Protein AF-A0A6I2RB61-F1 (afdb_monomer_lite)

Foldseek 3Di:
DVPVVVVVVVVVVVVVVVVVVVVVVVVVVVVVVVVVVVVVVVVVVVVVVVVVVVVVVVVVVVVVVVVVVVVVVVVVVVVVVVVVVVVVVVVVCLVPDDPVVVVVVVVVVVCVPDPPNPDDDD

InterPro domains:
  IPR002842 V-type ATPase subunit E [PF01991] (11-113)

Structure (mmCIF, N/CA/C/O backbone):
data_AF-A0A6I2RB61-F1
#
_entry.id   AF-A0A6I2RB61-F1
#
loop_
_atom_site.group_PDB
_atom_site.id
_atom_site.type_symbol
_atom_site.label_atom_id
_atom_site.label_alt_id
_atom_site.label_comp_id
_atom_site.label_asym_id
_atom_site.label_entity_id
_atom_site.label_seq_id
_atom_site.pdbx_PDB_ins_code
_atom_site.Cartn_x
_atom_site.Cartn_y
_atom_site.Cartn_z
_atom_site.occupancy
_atom_site.B_iso_or_equiv
_atom_site.auth_seq_id
_atom_site.auth_comp_id
_atom_site.auth_asym_id
_atom_site.auth_atom_id
_atom_site.pdbx_PDB_model_num
ATOM 1 N N . MET A 1 1 ? -51.186 -6.402 72.712 1.00 57.53 1 MET A N 1
ATOM 2 C CA . MET A 1 1 ? -50.990 -6.886 71.328 1.00 57.53 1 MET A CA 1
ATOM 3 C C . MET A 1 1 ? -50.552 -5.758 70.399 1.00 57.53 1 MET A C 1
ATOM 5 O O . MET A 1 1 ? -49.531 -5.913 69.753 1.00 57.53 1 MET A O 1
ATOM 9 N N . ASP A 1 2 ? -51.186 -4.587 70.465 1.00 72.75 2 ASP A N 1
ATOM 10 C CA . ASP A 1 2 ? -50.984 -3.455 69.535 1.00 72.75 2 ASP A CA 1
ATOM 11 C C . ASP A 1 2 ? -49.549 -2.863 69.420 1.00 72.75 2 ASP A C 1
ATOM 13 O O . ASP A 1 2 ? -49.179 -2.273 68.409 1.00 72.75 2 ASP A O 1
ATOM 17 N N . GLY A 1 3 ? -48.699 -3.013 70.444 1.00 79.12 3 GLY A N 1
ATOM 18 C CA . GLY A 1 3 ? -47.338 -2.449 70.438 1.00 79.12 3 GLY A CA 1
ATOM 19 C C . GLY A 1 3 ? -46.313 -3.251 69.625 1.00 79.12 3 GLY A C 1
ATOM 20 O O . GLY A 1 3 ? -45.478 -2.667 68.938 1.00 79.12 3 GLY A O 1
ATOM 21 N N . ILE A 1 4 ? -46.381 -4.585 69.681 1.00 83.12 4 ILE A N 1
ATOM 22 C CA . ILE A 1 4 ? -45.443 -5.465 68.961 1.00 83.12 4 ILE A CA 1
ATOM 23 C C . ILE A 1 4 ? -45.734 -5.414 67.461 1.00 83.12 4 ILE A C 1
ATOM 25 O O . ILE A 1 4 ? -44.811 -5.267 66.666 1.00 83.12 4 ILE A O 1
ATOM 29 N N . GLU A 1 5 ? -47.006 -5.441 67.066 1.00 86.06 5 GLU A N 1
ATOM 30 C CA . GLU A 1 5 ? -47.422 -5.362 65.659 1.00 86.06 5 GLU A CA 1
ATOM 31 C C . GLU A 1 5 ? -46.936 -4.063 64.992 1.00 86.06 5 GLU A C 1
ATOM 33 O O . GLU A 1 5 ? -46.381 -4.109 63.895 1.00 86.06 5 GLU A O 1
ATOM 38 N N . LYS A 1 6 ? -47.016 -2.919 65.688 1.00 87.25 6 LYS A N 1
ATOM 39 C CA . LYS A 1 6 ? -46.488 -1.631 65.197 1.00 87.25 6 LYS A CA 1
ATOM 40 C C . LYS A 1 6 ? -44.969 -1.616 65.039 1.00 87.25 6 LYS A C 1
ATOM 42 O O . LYS A 1 6 ? -44.467 -1.089 64.048 1.00 87.25 6 LYS A O 1
ATOM 47 N N . ILE A 1 7 ? -44.231 -2.185 65.994 1.00 89.81 7 ILE A N 1
ATOM 48 C CA . ILE A 1 7 ? -42.765 -2.272 65.910 1.00 89.81 7 ILE A CA 1
ATOM 49 C C . ILE A 1 7 ? -42.363 -3.160 64.730 1.00 89.81 7 ILE A C 1
ATOM 51 O O . ILE A 1 7 ? -41.523 -2.762 63.928 1.00 89.81 7 ILE A O 1
ATOM 55 N N . THR A 1 8 ? -43.001 -4.322 64.591 1.00 89.94 8 THR A N 1
ATOM 56 C CA . THR A 1 8 ? -42.714 -5.267 63.504 1.00 89.94 8 THR A CA 1
ATOM 57 C C . THR A 1 8 ? -43.057 -4.677 62.134 1.00 89.94 8 THR A C 1
ATOM 59 O O . THR A 1 8 ? -42.264 -4.798 61.206 1.00 89.94 8 THR A O 1
ATOM 62 N N . GLY A 1 9 ? -44.187 -3.970 62.014 1.00 92.50 9 GLY A N 1
ATOM 63 C CA . GLY A 1 9 ? -44.574 -3.288 60.776 1.00 92.50 9 GLY A CA 1
ATOM 64 C C . GLY A 1 9 ? -43.608 -2.170 60.381 1.00 92.50 9 GLY A C 1
ATOM 65 O O . GLY A 1 9 ? -43.264 -2.045 59.209 1.00 92.50 9 GLY A O 1
ATOM 66 N N . ARG A 1 10 ? -43.105 -1.397 61.354 1.00 93.31 10 ARG A N 1
ATOM 67 C CA . ARG A 1 10 ? -42.089 -0.369 61.088 1.00 93.31 10 ARG A CA 1
ATOM 68 C C . ARG A 1 10 ? -40.762 -0.982 60.638 1.00 93.31 10 ARG A C 1
ATOM 70 O O . ARG A 1 10 ? -40.197 -0.516 59.663 1.00 93.31 10 ARG A O 1
ATOM 77 N N . ILE A 1 11 ? -40.309 -2.056 61.291 1.00 94.38 11 ILE A N 1
ATOM 78 C CA . ILE A 1 11 ? -39.089 -2.775 60.884 1.00 94.38 11 ILE A CA 1
ATOM 79 C C . ILE A 1 11 ? -39.222 -3.305 59.452 1.00 94.38 11 ILE A C 1
ATOM 81 O O . ILE A 1 11 ? -38.282 -3.175 58.673 1.00 94.38 11 ILE A O 1
ATOM 85 N N . ALA A 1 12 ? -40.375 -3.874 59.092 1.00 94.50 12 ALA A N 1
ATOM 86 C CA . ALA A 1 12 ? -40.620 -4.354 57.734 1.00 94.50 12 ALA A CA 1
ATOM 87 C C . ALA A 1 12 ? -40.554 -3.212 56.707 1.00 94.50 12 ALA A C 1
ATOM 89 O O . ALA A 1 12 ? -39.841 -3.335 55.716 1.00 94.50 12 ALA A O 1
ATOM 90 N N . ALA A 1 13 ? -41.215 -2.084 56.981 1.00 95.00 13 ALA A N 1
ATOM 91 C CA . ALA A 1 13 ? -41.196 -0.918 56.099 1.00 95.00 13 ALA A CA 1
ATOM 92 C C . ALA A 1 13 ? -39.787 -0.318 55.938 1.00 95.00 13 ALA A C 1
ATOM 94 O O . ALA A 1 13 ? -39.373 -0.015 54.819 1.00 95.00 13 ALA A O 1
ATOM 95 N N . ASP A 1 14 ? -39.035 -0.192 57.035 1.00 96.38 14 ASP A N 1
ATOM 96 C CA . ASP A 1 14 ? -37.657 0.310 57.008 1.00 96.38 14 ASP A CA 1
ATOM 97 C C . ASP A 1 14 ? -36.751 -0.640 56.202 1.00 96.38 14 ASP A C 1
ATOM 99 O O . ASP A 1 14 ? -35.961 -0.197 55.367 1.00 96.38 14 ASP A O 1
ATOM 103 N N . THR A 1 15 ? -36.928 -1.955 56.377 1.00 96.31 15 THR A N 1
ATOM 104 C CA . THR A 1 15 ? -36.182 -2.984 55.635 1.00 96.31 15 THR A CA 1
ATOM 105 C C . THR A 1 15 ? -36.500 -2.940 54.138 1.00 96.31 15 THR A C 1
ATOM 107 O O . THR A 1 15 ? -35.594 -3.010 53.309 1.00 96.31 15 THR A O 1
ATOM 110 N N . GLU A 1 16 ? -37.773 -2.804 53.762 1.00 97.00 16 GLU A N 1
ATOM 111 C CA . GLU A 1 16 ? -38.186 -2.686 52.358 1.00 97.00 16 GLU A CA 1
ATOM 112 C C . GLU A 1 16 ? -37.621 -1.422 51.700 1.00 97.00 16 GLU A C 1
ATOM 114 O O . GLU A 1 16 ? -37.142 -1.481 50.564 1.00 97.00 16 GLU A O 1
ATOM 119 N N . ALA A 1 17 ? -37.619 -0.294 52.417 1.00 97.12 17 ALA A N 1
ATOM 120 C CA . ALA A 1 17 ? -37.035 0.952 51.935 1.00 97.12 17 ALA A CA 1
ATOM 121 C C . ALA A 1 17 ? -35.517 0.826 51.718 1.00 97.12 17 ALA A C 1
ATOM 123 O O . ALA A 1 17 ? -34.996 1.286 50.698 1.00 97.12 17 ALA A O 1
ATOM 124 N N . GLU A 1 18 ? -34.809 0.163 52.634 1.00 97.62 18 GLU A N 1
ATOM 125 C CA . GLU A 1 18 ? -33.368 -0.066 52.517 1.00 97.62 18 GLU A CA 1
ATOM 126 C C . GLU A 1 18 ? -33.033 -1.013 51.354 1.00 97.62 18 GLU A C 1
ATOM 128 O O . GLU A 1 18 ? -32.155 -0.706 50.544 1.00 97.62 18 GLU A O 1
ATOM 133 N N . ILE A 1 19 ? -33.797 -2.098 51.176 1.00 97.50 19 ILE A N 1
ATOM 134 C CA . ILE A 1 19 ? -33.672 -2.995 50.014 1.00 97.50 19 ILE A CA 1
ATOM 135 C C . ILE A 1 19 ? -33.896 -2.227 48.709 1.00 97.50 19 ILE A C 1
ATOM 137 O O . ILE A 1 19 ? -33.111 -2.373 47.768 1.00 97.50 19 ILE A O 1
ATOM 141 N N . ALA A 1 20 ? -34.947 -1.408 48.635 1.00 97.62 20 ALA A N 1
ATOM 142 C CA . ALA A 1 20 ? -35.252 -0.624 47.443 1.00 97.62 20 ALA A CA 1
ATOM 143 C C . ALA A 1 20 ? -34.126 0.370 47.117 1.00 97.62 20 ALA A C 1
ATOM 145 O O . ALA A 1 20 ? -33.739 0.495 45.953 1.00 97.62 20 ALA A O 1
ATOM 146 N N . SER A 1 21 ? -33.561 1.023 48.137 1.00 98.00 21 SER A N 1
ATOM 147 C CA . SER A 1 21 ? -32.421 1.934 47.989 1.00 98.00 21 SER A CA 1
ATOM 148 C C . SER A 1 21 ? -31.186 1.212 47.440 1.00 98.00 21 SER A C 1
ATOM 150 O O . SER A 1 21 ? -30.625 1.630 46.425 1.00 98.00 21 SER A O 1
ATOM 152 N N . ILE A 1 22 ? -30.818 0.070 48.033 1.00 98.12 22 ILE A N 1
ATOM 153 C CA . ILE A 1 22 ? -29.674 -0.742 47.590 1.00 98.12 22 ILE A CA 1
ATOM 154 C C . ILE A 1 22 ? -29.871 -1.220 46.146 1.00 98.12 22 ILE A C 1
ATOM 156 O O . ILE A 1 22 ? -28.947 -1.155 45.336 1.00 98.12 22 ILE A O 1
ATOM 160 N N . GLN A 1 23 ? -31.075 -1.673 45.787 1.00 98.25 23 GLN A N 1
ATOM 161 C CA . GLN A 1 23 ? -31.371 -2.101 44.418 1.00 98.25 23 GLN A CA 1
ATOM 162 C C . GLN A 1 23 ? -31.296 -0.947 43.415 1.00 98.25 23 GLN A C 1
ATOM 164 O O . GLN A 1 23 ? -30.794 -1.140 42.305 1.00 98.25 23 GLN A O 1
ATOM 169 N N . ALA A 1 24 ? -31.785 0.241 43.778 1.00 98.00 24 ALA A N 1
ATOM 170 C CA . ALA A 1 24 ? -31.706 1.421 42.926 1.00 98.00 24 ALA A CA 1
ATOM 171 C C . ALA A 1 24 ? -30.249 1.852 42.704 1.00 98.00 24 ALA A C 1
ATOM 173 O O . ALA A 1 24 ? -29.854 2.128 41.570 1.00 98.00 24 ALA A O 1
ATOM 174 N N . GLU A 1 25 ? -29.434 1.847 43.760 1.00 98.12 25 GLU A N 1
ATOM 175 C CA . GLU A 1 25 ? -28.013 2.162 43.654 1.00 98.12 25 GLU A CA 1
ATOM 176 C C . GLU A 1 25 ? -27.261 1.129 42.807 1.00 98.12 25 GLU A C 1
ATOM 178 O O . GLU A 1 25 ? -26.514 1.511 41.907 1.00 98.12 25 GLU A O 1
ATOM 183 N N . ALA A 1 26 ? -27.507 -0.166 43.024 1.00 98.12 26 ALA A N 1
ATOM 184 C CA . ALA A 1 26 ? -26.888 -1.233 42.243 1.00 98.12 26 ALA A CA 1
ATOM 185 C C . ALA A 1 26 ? -27.232 -1.131 40.748 1.00 98.12 26 ALA A C 1
ATOM 187 O O . ALA A 1 26 ? -26.354 -1.304 39.902 1.00 98.12 26 ALA A O 1
ATOM 188 N N . ARG A 1 27 ? -28.487 -0.800 40.408 1.00 98.44 27 ARG A N 1
ATOM 189 C CA . ARG A 1 27 ? -28.901 -0.562 39.014 1.00 98.44 27 ARG A CA 1
ATOM 190 C C . ARG A 1 27 ? -28.183 0.638 38.414 1.00 98.44 27 ARG A C 1
ATOM 192 O O . ARG A 1 27 ? -27.610 0.512 37.341 1.00 98.44 27 ARG A O 1
ATOM 199 N N . ARG A 1 28 ? -28.128 1.762 39.135 1.00 98.44 28 ARG A N 1
ATOM 200 C CA . ARG A 1 28 ? -27.405 2.956 38.677 1.00 98.44 28 ARG A CA 1
ATOM 201 C C . ARG A 1 28 ? -25.930 2.652 38.412 1.00 98.44 28 ARG A C 1
ATOM 203 O O . ARG A 1 28 ? -25.406 3.041 37.376 1.00 98.44 28 ARG A O 1
ATOM 210 N N . GLN A 1 29 ? -25.270 1.934 39.321 1.00 98.44 29 GLN A N 1
ATOM 211 C CA . GLN A 1 29 ? -23.872 1.540 39.145 1.00 98.44 29 GLN A CA 1
ATOM 212 C C . GLN A 1 29 ? -23.694 0.602 37.941 1.00 98.44 29 GLN A C 1
ATOM 214 O O . GLN A 1 29 ? -22.747 0.769 37.175 1.00 98.44 29 GLN A O 1
ATOM 219 N N . ALA A 1 30 ? -24.604 -0.355 37.738 1.00 98.38 30 ALA A N 1
ATOM 220 C CA . ALA A 1 30 ? -24.570 -1.245 36.579 1.00 98.38 30 ALA A CA 1
ATOM 221 C C . ALA A 1 30 ? -24.734 -0.478 35.255 1.00 98.38 30 ALA A C 1
ATOM 223 O O . ALA A 1 30 ? -23.983 -0.728 34.307 1.00 98.38 30 ALA A O 1
ATOM 224 N N . ASP A 1 31 ? -25.654 0.486 35.205 1.00 98.38 31 ASP A N 1
ATOM 225 C CA . ASP A 1 31 ? -25.880 1.335 34.033 1.00 98.38 31 ASP A CA 1
ATOM 226 C C . ASP A 1 31 ? -24.659 2.227 33.747 1.00 98.38 31 ASP A C 1
ATOM 228 O O . ASP A 1 31 ? -24.204 2.313 32.606 1.00 98.38 31 ASP A O 1
ATOM 232 N N . GLU A 1 32 ? -24.063 2.833 34.781 1.00 98.56 32 GLU A N 1
ATOM 233 C CA . GLU A 1 32 ? -22.839 3.640 34.661 1.00 98.56 32 GLU A CA 1
ATOM 234 C C . GLU A 1 32 ? -21.649 2.813 34.147 1.00 98.56 32 GLU A C 1
ATOM 236 O O . GLU A 1 32 ? -20.912 3.257 33.261 1.00 98.56 32 GLU A O 1
ATOM 241 N N . ILE A 1 33 ? -21.465 1.597 34.672 1.00 98.50 33 ILE A N 1
ATOM 242 C CA . ILE A 1 33 ? -20.417 0.671 34.221 1.00 98.50 33 ILE A CA 1
ATOM 243 C C . ILE A 1 33 ? -20.642 0.300 32.754 1.00 98.50 33 ILE A C 1
ATOM 245 O O . ILE A 1 33 ? -19.706 0.374 31.956 1.00 98.50 33 ILE A O 1
ATOM 249 N N . THR A 1 34 ? -21.875 -0.055 32.393 1.00 98.44 34 THR A N 1
ATOM 250 C CA . THR A 1 34 ? -22.232 -0.447 31.025 1.00 98.44 34 THR A CA 1
ATOM 251 C C . THR A 1 34 ? -21.959 0.692 30.050 1.00 98.44 34 THR A C 1
ATOM 253 O O . THR A 1 34 ? -21.181 0.518 29.112 1.00 98.44 34 THR A O 1
ATOM 256 N N . ALA A 1 35 ? -22.479 1.890 30.327 1.00 98.44 35 ALA A N 1
ATOM 257 C CA 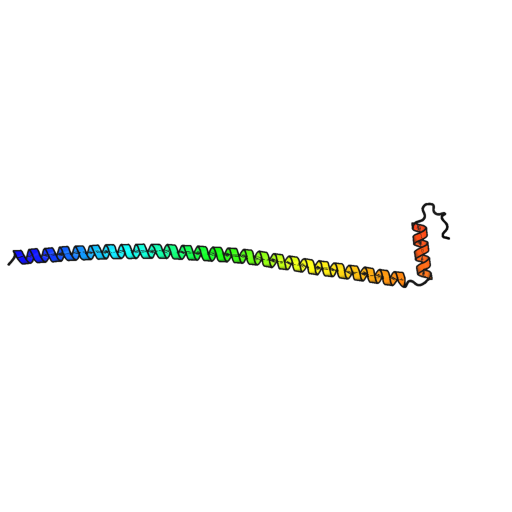. ALA A 1 35 ? -22.284 3.060 29.476 1.00 98.44 35 ALA A CA 1
ATOM 258 C C . ALA A 1 35 ? -20.797 3.418 29.306 1.00 98.44 35 ALA A C 1
ATOM 260 O O . ALA A 1 35 ? -20.349 3.762 28.208 1.00 98.44 35 ALA A O 1
ATOM 261 N N . ARG A 1 36 ? -19.998 3.300 30.377 1.00 98.56 36 ARG A N 1
ATOM 262 C CA . ARG A 1 36 ? -18.552 3.548 30.319 1.00 98.56 36 ARG A CA 1
ATOM 263 C C . 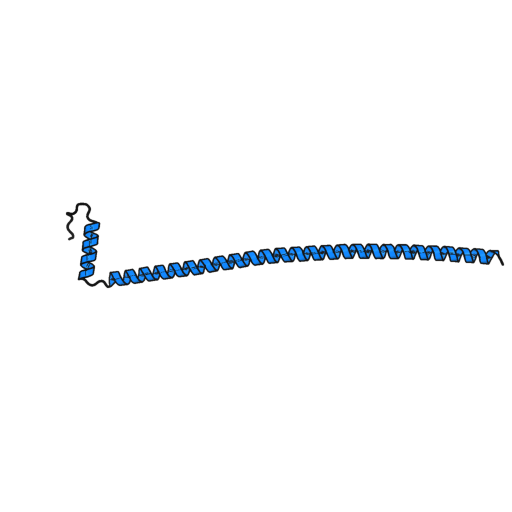ARG A 1 36 ? -17.844 2.570 29.384 1.00 98.56 36 ARG A C 1
ATOM 265 O O . ARG A 1 36 ? -17.029 3.003 28.567 1.00 98.56 36 ARG A O 1
ATOM 272 N N . TYR A 1 37 ? -18.123 1.275 29.508 1.00 98.50 37 TYR A N 1
ATOM 273 C CA . TYR A 1 37 ? -17.472 0.262 28.677 1.00 98.50 37 TYR A CA 1
ATOM 274 C C . TYR A 1 37 ? -17.960 0.290 27.228 1.00 98.50 37 TYR A C 1
ATOM 276 O O . TYR A 1 37 ? -17.148 0.096 26.327 1.00 98.50 37 TYR A O 1
ATOM 284 N N . GLU A 1 38 ? -19.228 0.615 26.974 1.00 98.56 38 GLU A N 1
ATOM 285 C CA . GLU A 1 38 ? -19.733 0.841 25.614 1.00 98.56 38 GLU A CA 1
ATOM 286 C C . GLU A 1 38 ? -19.022 2.017 24.934 1.00 98.5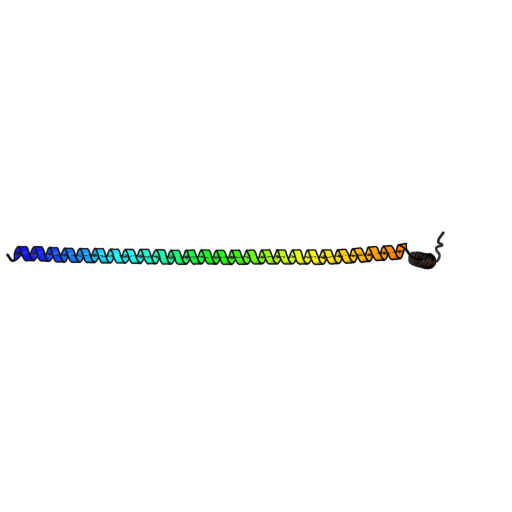6 38 GLU A C 1
ATOM 288 O O . GLU A 1 38 ? -18.560 1.898 23.795 1.00 98.56 38 GLU A O 1
ATOM 293 N N . ALA A 1 39 ? -18.868 3.141 25.641 1.00 98.38 39 ALA A N 1
ATOM 294 C CA . ALA A 1 39 ? -18.146 4.299 25.126 1.00 98.38 39 ALA A CA 1
ATOM 295 C C . ALA A 1 39 ? -16.667 3.976 24.853 1.00 98.38 39 ALA A C 1
ATOM 297 O O . ALA A 1 39 ? -16.126 4.367 23.815 1.00 98.38 39 ALA A O 1
ATOM 298 N N . GLN A 1 40 ? -16.021 3.233 25.758 1.00 98.50 40 GLN A N 1
ATOM 299 C CA . GLN A 1 40 ? -14.639 2.792 25.581 1.00 98.50 40 GLN A CA 1
ATOM 300 C C . GLN A 1 40 ? -14.498 1.858 24.372 1.00 98.50 40 GLN A C 1
ATOM 302 O O . GLN A 1 40 ? -13.656 2.109 23.511 1.00 98.50 40 GLN A O 1
ATOM 307 N N . ALA A 1 41 ? -15.348 0.836 24.260 1.00 98.50 41 ALA A N 1
ATOM 308 C CA . ALA A 1 41 ? -15.318 -0.117 23.154 1.00 98.50 41 ALA A CA 1
ATOM 309 C C . ALA A 1 41 ? -15.532 0.575 21.802 1.00 98.50 41 ALA A C 1
ATOM 311 O O . ALA A 1 41 ? -14.815 0.298 20.838 1.00 98.50 41 ALA A O 1
ATOM 312 N N . LYS A 1 42 ? -16.474 1.525 21.732 1.00 98.56 42 LYS A N 1
ATOM 313 C CA . LYS A 1 42 ? -16.710 2.317 20.522 1.00 98.56 42 LYS A CA 1
ATOM 314 C C . LYS A 1 42 ? -15.475 3.126 20.131 1.00 98.56 42 LYS A C 1
ATOM 316 O O . LYS A 1 42 ? -15.063 3.091 18.973 1.00 98.56 42 LYS A O 1
ATOM 321 N N . ARG A 1 43 ? -14.859 3.815 21.095 1.00 98.56 43 ARG A N 1
ATOM 322 C CA . ARG A 1 43 ? -13.646 4.601 20.852 1.00 98.56 43 ARG A CA 1
ATOM 323 C C . ARG A 1 43 ? -12.492 3.722 20.362 1.00 98.56 43 ARG A C 1
ATOM 325 O O . ARG A 1 43 ? -11.838 4.068 19.382 1.00 98.56 43 ARG A O 1
ATOM 332 N N . GLU A 1 44 ? -12.253 2.586 21.008 1.00 98.56 44 GLU A N 1
ATOM 333 C CA . GLU A 1 44 ? -11.195 1.651 20.608 1.00 98.56 44 GLU A CA 1
ATOM 334 C C . GLU A 1 44 ? -11.438 1.091 19.199 1.00 98.56 44 GLU A C 1
ATOM 336 O O . GLU A 1 44 ? -10.517 1.051 18.380 1.00 98.56 44 GLU A O 1
ATOM 341 N N . ALA A 1 45 ? -12.684 0.736 18.872 1.00 98.50 45 ALA A N 1
ATOM 342 C CA . ALA A 1 45 ? -13.056 0.279 17.536 1.00 98.50 45 ALA A CA 1
ATOM 343 C C . ALA A 1 45 ? -12.806 1.357 16.467 1.00 98.50 45 ALA A C 1
ATOM 345 O O . ALA A 1 45 ? -12.250 1.065 15.404 1.00 98.50 45 ALA A O 1
ATOM 346 N N . GLU A 1 46 ? -13.165 2.612 16.748 1.00 98.50 46 GLU A N 1
ATOM 347 C CA . GLU A 1 46 ? -12.910 3.745 15.855 1.00 98.50 46 GLU A CA 1
ATOM 348 C C . GLU A 1 46 ? -11.408 4.000 15.660 1.00 98.50 46 GLU A C 1
ATOM 350 O O . GLU A 1 46 ? -10.962 4.204 14.526 1.00 98.50 46 GLU A O 1
ATOM 355 N N . GLU A 1 47 ? -10.609 3.927 16.728 1.00 98.56 47 GLU A N 1
ATOM 356 C CA . GLU A 1 47 ? -9.152 4.082 16.670 1.00 98.56 47 GLU A CA 1
ATOM 357 C C . GLU A 1 47 ? -8.488 2.963 15.848 1.00 98.56 47 GLU A C 1
ATOM 359 O O . GLU A 1 47 ? -7.626 3.244 15.003 1.00 98.56 47 GLU A O 1
ATOM 364 N N . ILE A 1 48 ? -8.911 1.707 16.037 1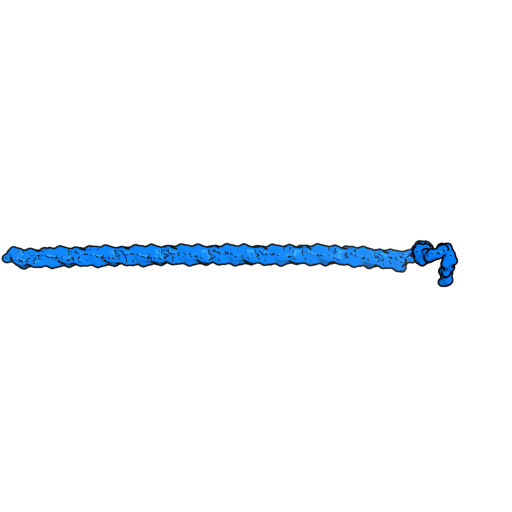.00 98.56 48 ILE A N 1
ATOM 365 C CA . ILE A 1 48 ? -8.443 0.555 15.251 1.00 98.56 48 ILE A CA 1
ATOM 366 C C . ILE A 1 48 ? -8.808 0.739 13.778 1.00 98.56 48 ILE A C 1
ATOM 368 O O . ILE A 1 48 ? -7.941 0.614 12.909 1.00 98.56 48 ILE A O 1
ATOM 372 N N . ALA A 1 49 ? -10.058 1.097 13.481 1.00 98.50 49 ALA A N 1
ATOM 373 C CA . ALA A 1 49 ? -10.516 1.302 12.112 1.00 98.50 49 ALA A CA 1
ATOM 374 C C . ALA A 1 49 ? -9.771 2.460 11.426 1.00 98.50 49 ALA A C 1
ATOM 376 O O . ALA A 1 49 ? -9.347 2.334 10.276 1.00 98.50 49 ALA A O 1
ATOM 377 N N . ALA A 1 50 ? -9.550 3.576 12.126 1.00 98.38 50 ALA A N 1
ATOM 378 C CA . ALA A 1 50 ? -8.800 4.716 11.604 1.00 98.38 50 ALA A CA 1
ATOM 379 C C . ALA A 1 50 ? -7.319 4.384 11.366 1.00 98.38 50 ALA A C 1
ATOM 381 O O . ALA A 1 50 ? -6.723 4.841 10.387 1.00 98.38 50 ALA A O 1
ATOM 382 N N . ARG A 1 51 ? -6.703 3.580 12.240 1.00 98.50 51 ARG A N 1
ATOM 383 C CA . ARG A 1 51 ? -5.338 3.075 12.037 1.00 98.50 51 ARG A CA 1
ATOM 384 C C . ARG A 1 51 ? -5.267 2.131 10.837 1.00 98.50 51 ARG A C 1
ATOM 386 O O . ARG A 1 51 ? -4.356 2.266 10.025 1.00 98.50 51 ARG A O 1
ATOM 393 N N . GLY A 1 52 ? -6.242 1.234 10.701 1.00 98.50 52 GLY A N 1
ATOM 394 C CA . GLY A 1 52 ? -6.353 0.314 9.571 1.00 98.50 52 GLY A CA 1
ATOM 395 C C . GLY A 1 52 ? -6.461 1.047 8.235 1.00 98.50 52 GLY A C 1
ATOM 396 O O . GLY A 1 52 ? -5.694 0.751 7.322 1.00 98.50 52 GLY A O 1
ATOM 397 N N . ARG A 1 53 ? -7.337 2.059 8.145 1.00 98.56 53 ARG A N 1
ATOM 398 C CA . ARG A 1 53 ? -7.486 2.894 6.938 1.00 98.56 53 ARG A CA 1
ATOM 399 C C . ARG A 1 53 ? -6.180 3.584 6.546 1.00 98.56 53 ARG A C 1
ATOM 401 O O . ARG A 1 53 ? -5.728 3.404 5.421 1.00 98.56 53 ARG A O 1
ATOM 408 N N . ARG A 1 54 ? -5.519 4.266 7.489 1.00 98.44 54 ARG A N 1
ATOM 409 C CA . ARG A 1 54 ? -4.223 4.924 7.229 1.00 98.44 54 ARG A CA 1
ATOM 410 C C . ARG A 1 54 ? -3.154 3.938 6.757 1.00 98.44 54 ARG A C 1
ATOM 412 O O . ARG A 1 54 ? -2.470 4.191 5.773 1.00 98.44 54 ARG A O 1
ATOM 419 N N . SER A 1 55 ? -3.041 2.783 7.414 1.00 98.31 55 SER A N 1
ATOM 420 C CA . SER A 1 55 ? -2.064 1.761 7.023 1.00 98.31 55 SER A CA 1
ATOM 421 C C . SER A 1 55 ? -2.329 1.208 5.616 1.00 98.31 55 SER A C 1
ATOM 423 O O . SER A 1 55 ? -1.387 0.995 4.849 1.00 98.31 55 SER A O 1
ATOM 425 N N . ALA A 1 56 ? -3.602 1.013 5.256 1.00 98.38 56 ALA A N 1
ATOM 426 C CA . ALA A 1 56 ? -4.002 0.575 3.923 1.00 98.38 56 ALA A CA 1
ATOM 427 C C . ALA A 1 56 ? -3.685 1.631 2.850 1.00 98.38 56 ALA A C 1
ATOM 429 O O . ALA A 1 56 ? -3.096 1.291 1.824 1.00 98.38 56 ALA A O 1
ATOM 430 N N . GLU A 1 57 ? -3.997 2.903 3.106 1.00 98.50 57 GLU A N 1
ATOM 431 C CA . GLU A 1 57 ? -3.684 4.024 2.209 1.00 98.50 57 GLU A CA 1
ATOM 432 C C . GLU A 1 57 ? -2.174 4.142 1.962 1.00 98.50 57 GLU A C 1
ATOM 434 O O . GLU A 1 57 ? -1.723 4.186 0.816 1.00 98.50 57 GLU A O 1
ATOM 439 N N . GLU A 1 58 ? -1.365 4.099 3.022 1.00 98.44 58 GLU A N 1
ATOM 440 C CA . GLU A 1 58 ? 0.092 4.126 2.903 1.00 98.44 58 GLU A CA 1
ATOM 441 C C . GLU A 1 58 ? 0.635 2.911 2.134 1.00 98.44 58 GLU A C 1
ATOM 443 O O . GLU A 1 58 ? 1.546 3.036 1.310 1.00 98.44 58 GLU A O 1
ATOM 448 N N . ARG A 1 59 ? 0.087 1.714 2.388 1.00 98.38 59 ARG A N 1
ATOM 449 C CA . ARG A 1 59 ? 0.457 0.487 1.666 1.00 98.38 59 ARG A CA 1
ATOM 450 C C . ARG A 1 59 ? 0.156 0.636 0.178 1.00 98.38 59 ARG A C 1
ATOM 452 O O . ARG A 1 59 ? 1.015 0.294 -0.635 1.00 98.38 59 ARG A O 1
ATOM 459 N N . GLN A 1 60 ? -1.025 1.143 -0.163 1.00 98.56 60 GLN A N 1
ATOM 460 C CA . GLN A 1 60 ? -1.449 1.368 -1.540 1.00 98.56 60 GLN A CA 1
ATOM 461 C C . GLN A 1 60 ? -0.541 2.383 -2.238 1.00 98.56 60 GLN A C 1
ATOM 463 O O . GLN A 1 60 ? -0.045 2.097 -3.327 1.00 98.56 60 GLN A O 1
ATOM 468 N N . ALA A 1 61 ? -0.252 3.520 -1.598 1.00 98.31 61 ALA A N 1
ATOM 469 C CA . ALA A 1 61 ? 0.642 4.537 -2.148 1.00 98.31 61 ALA A CA 1
ATOM 470 C C . ALA A 1 61 ? 2.050 3.979 -2.421 1.00 98.31 61 ALA A 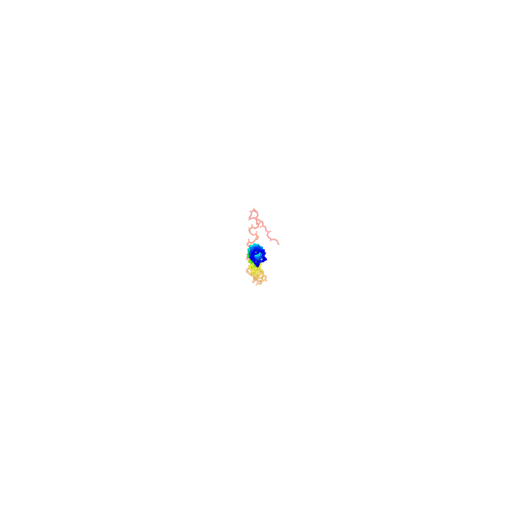C 1
ATOM 472 O O . ALA A 1 61 ? 2.618 4.209 -3.491 1.00 98.31 61 ALA A O 1
ATOM 473 N N . ARG A 1 62 ? 2.595 3.177 -1.493 1.00 98.50 62 ARG A N 1
ATOM 474 C CA . ARG A 1 62 ? 3.887 2.501 -1.695 1.00 98.50 62 ARG A CA 1
ATOM 475 C C . ARG A 1 62 ? 3.854 1.537 -2.879 1.00 98.50 62 ARG A C 1
ATOM 477 O O . ARG A 1 62 ? 4.766 1.567 -3.698 1.00 98.50 62 ARG A O 1
ATOM 484 N N . LEU A 1 63 ? 2.820 0.701 -2.983 1.00 98.56 63 LEU A N 1
ATOM 485 C CA . LEU A 1 63 ? 2.689 -0.257 -4.087 1.00 98.56 63 LEU A CA 1
ATOM 486 C C . LEU A 1 63 ? 2.562 0.446 -5.444 1.00 98.56 63 LEU A C 1
ATOM 488 O O . LEU A 1 63 ? 3.222 0.040 -6.396 1.00 98.56 63 LEU A O 1
ATOM 492 N N . ALA A 1 64 ? 1.778 1.523 -5.520 1.00 98.38 64 ALA A N 1
ATOM 493 C CA . ALA A 1 64 ? 1.633 2.314 -6.738 1.00 98.38 64 ALA A CA 1
ATOM 494 C C . ALA A 1 64 ? 2.964 2.952 -7.173 1.00 98.38 64 ALA A C 1
ATOM 496 O O . ALA A 1 64 ? 3.322 2.890 -8.348 1.00 98.38 64 ALA A O 1
ATOM 497 N N . SER A 1 65 ? 3.728 3.505 -6.225 1.00 98.31 65 SER A N 1
ATOM 498 C CA . SER A 1 65 ? 5.049 4.086 -6.499 1.00 98.31 65 SER A CA 1
ATOM 499 C C . SER A 1 65 ? 6.041 3.043 -7.028 1.00 98.31 65 SER A C 1
ATOM 501 O O . SER A 1 65 ? 6.715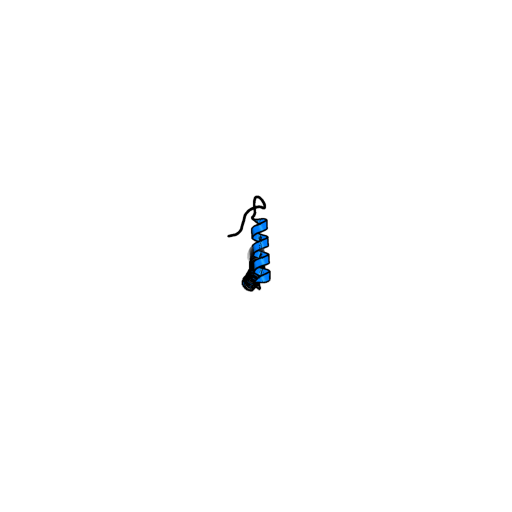 3.281 -8.031 1.00 98.31 65 SER A O 1
ATOM 503 N N . VAL A 1 66 ? 6.079 1.852 -6.417 1.00 98.50 66 VAL A N 1
ATOM 504 C CA . VAL A 1 66 ? 6.921 0.739 -6.889 1.00 98.50 66 VAL A CA 1
ATOM 505 C C . VAL A 1 66 ? 6.529 0.321 -8.306 1.00 98.50 66 VAL A C 1
ATOM 507 O O . VAL A 1 66 ? 7.390 0.271 -9.180 1.00 98.50 66 VAL A O 1
ATOM 510 N N . ALA A 1 67 ? 5.235 0.116 -8.566 1.00 98.44 67 ALA A N 1
ATOM 511 C CA . ALA A 1 67 ? 4.752 -0.256 -9.894 1.00 98.44 67 ALA A CA 1
ATOM 512 C C . ALA A 1 67 ? 5.117 0.793 -10.959 1.00 98.44 67 ALA A C 1
ATOM 514 O O . ALA A 1 67 ? 5.536 0.445 -12.062 1.00 98.44 67 ALA A O 1
ATOM 515 N N . GLN A 1 68 ? 5.014 2.083 -10.626 1.00 98.50 68 GLN A N 1
ATOM 516 C CA . GLN A 1 68 ? 5.397 3.161 -11.535 1.00 98.50 68 GLN A CA 1
ATOM 517 C C . GLN A 1 68 ? 6.907 3.182 -11.809 1.00 98.50 68 GLN A C 1
ATOM 519 O O . GLN A 1 68 ? 7.323 3.414 -12.946 1.00 98.50 68 GLN A O 1
ATOM 524 N N . LEU A 1 69 ? 7.735 2.951 -10.787 1.00 98.50 69 LEU A N 1
ATOM 525 C CA . LEU A 1 69 ? 9.184 2.861 -10.956 1.00 98.50 69 LEU A CA 1
ATOM 526 C C . LEU A 1 69 ? 9.574 1.678 -11.840 1.00 98.50 69 LEU A C 1
ATOM 528 O O . LEU A 1 69 ? 10.408 1.841 -12.729 1.00 98.50 69 LEU A O 1
ATOM 532 N N . ASP A 1 70 ? 8.958 0.518 -11.640 1.00 98.69 70 ASP A N 1
ATOM 533 C CA . ASP A 1 70 ? 9.252 -0.670 -12.439 1.00 98.69 70 ASP A CA 1
ATOM 534 C C . ASP A 1 70 ? 8.792 -0.506 -13.892 1.00 98.69 70 ASP A C 1
ATOM 536 O O . ASP A 1 70 ? 9.547 -0.834 -14.808 1.00 98.69 70 ASP A O 1
ATOM 540 N N . ALA A 1 71 ? 7.634 0.119 -14.130 1.00 98.62 71 ALA A N 1
ATOM 541 C CA . ALA A 1 71 ? 7.194 0.477 -15.478 1.00 98.62 71 ALA A CA 1
ATOM 542 C C . ALA A 1 71 ? 8.201 1.402 -16.188 1.00 98.62 71 ALA A C 1
ATOM 544 O O . ALA A 1 71 ? 8.580 1.148 -17.331 1.00 98.62 71 ALA A O 1
ATOM 545 N N . ARG A 1 72 ? 8.701 2.437 -15.497 1.00 98.56 72 ARG A N 1
ATOM 546 C CA . ARG A 1 72 ? 9.717 3.351 -16.050 1.00 98.56 72 ARG A CA 1
ATOM 547 C C . ARG A 1 72 ? 11.037 2.647 -16.348 1.00 98.56 72 ARG A C 1
ATOM 549 O O . ARG A 1 72 ? 11.667 2.951 -17.357 1.00 98.56 72 ARG A O 1
ATOM 556 N N . LYS A 1 73 ? 11.465 1.715 -15.489 1.00 98.69 73 LYS A N 1
ATOM 557 C CA . LYS A 1 73 ? 12.671 0.909 -15.730 1.00 98.69 73 LYS A CA 1
ATOM 558 C C . LYS A 1 73 ? 12.519 0.050 -16.980 1.00 98.69 73 LYS A C 1
ATOM 560 O O . LYS A 1 73 ? 13.431 0.038 -17.799 1.00 98.69 73 LYS A O 1
ATOM 565 N N . LEU A 1 74 ? 11.379 -0.625 -17.137 1.00 98.69 74 LEU A N 1
ATOM 566 C CA . LEU A 1 74 ? 11.093 -1.442 -18.318 1.00 98.69 74 LEU A CA 1
ATOM 567 C C . LEU A 1 74 ? 11.091 -0.599 -19.595 1.00 98.69 74 LEU A C 1
ATOM 569 O O . LEU A 1 74 ? 11.724 -0.972 -20.578 1.00 98.69 74 LEU A O 1
ATOM 573 N N . GLU A 1 75 ? 10.437 0.563 -19.568 1.00 98.69 75 GLU A N 1
ATOM 574 C CA . GLU A 1 75 ? 10.410 1.476 -20.711 1.00 98.69 75 GLU A CA 1
ATOM 575 C C . GLU A 1 75 ? 11.817 1.972 -21.077 1.00 98.69 75 GLU A C 1
ATOM 577 O O . GLU A 1 75 ? 12.196 1.974 -22.249 1.00 98.69 75 GLU A O 1
ATOM 582 N N . LEU A 1 76 ? 12.612 2.374 -20.081 1.00 98.69 76 LEU A N 1
ATOM 583 C CA . LEU A 1 76 ? 13.980 2.833 -20.307 1.00 98.69 76 LEU A CA 1
ATOM 584 C C . LEU A 1 76 ? 14.869 1.716 -20.864 1.00 98.69 76 LEU A C 1
ATOM 586 O O . LEU A 1 76 ? 15.610 1.957 -21.814 1.00 98.69 76 LEU A O 1
ATOM 590 N N . ALA A 1 77 ? 14.769 0.506 -20.312 1.00 98.56 77 ALA A N 1
ATOM 591 C CA . ALA A 1 77 ? 15.513 -0.652 -20.793 1.00 98.56 77 ALA A CA 1
ATOM 592 C C . ALA A 1 77 ? 15.166 -0.967 -22.255 1.00 98.56 77 ALA A C 1
ATOM 594 O O . ALA A 1 77 ? 16.068 -1.110 -23.075 1.00 98.56 77 ALA A O 1
ATOM 595 N N . ALA A 1 78 ? 13.876 -0.967 -22.609 1.00 98.62 78 ALA A N 1
ATOM 596 C CA . ALA A 1 78 ? 13.435 -1.185 -23.985 1.00 98.62 78 ALA A CA 1
ATOM 597 C C . ALA A 1 78 ? 13.973 -0.106 -24.942 1.00 98.62 78 ALA A C 1
ATOM 599 O O . ALA A 1 78 ? 14.452 -0.423 -26.030 1.00 98.62 78 ALA A O 1
ATOM 600 N N . LYS A 1 79 ? 13.956 1.172 -24.535 1.00 98.50 79 LYS A N 1
ATOM 601 C CA . LYS A 1 79 ? 14.536 2.268 -25.333 1.00 98.50 79 LYS A CA 1
ATOM 602 C C . LYS A 1 79 ? 16.034 2.076 -25.561 1.00 98.50 79 LYS A C 1
ATOM 604 O O . LYS A 1 79 ? 16.501 2.238 -26.686 1.00 98.50 79 LYS A O 1
ATOM 609 N N . GLN A 1 80 ? 16.775 1.727 -24.512 1.00 98.62 80 GLN A N 1
ATOM 610 C CA . GLN A 1 80 ? 18.216 1.486 -24.601 1.00 98.62 80 GLN A CA 1
ATOM 611 C C . GLN A 1 80 ? 18.534 0.273 -25.478 1.00 98.62 80 GLN A C 1
ATOM 613 O O . GLN A 1 80 ? 19.447 0.344 -26.295 1.00 98.62 80 GLN A O 1
ATOM 618 N N . GLU A 1 81 ? 17.753 -0.802 -25.371 1.00 98.62 81 GLU A N 1
ATOM 619 C CA . GLU A 1 81 ? 17.900 -1.986 -26.218 1.00 98.62 81 GLU A CA 1
ATOM 620 C C . GLU A 1 81 ? 17.692 -1.644 -27.700 1.00 98.62 81 GLU A C 1
ATOM 622 O O . GLU A 1 81 ? 18.490 -2.044 -28.548 1.00 98.62 81 GLU A O 1
ATOM 627 N N . MET A 1 82 ? 16.647 -0.876 -28.031 1.00 98.56 82 MET A N 1
ATOM 628 C CA . MET A 1 82 ? 16.401 -0.467 -29.418 1.00 98.56 82 MET A CA 1
ATOM 629 C C . MET A 1 82 ? 17.503 0.452 -29.947 1.00 98.56 82 MET A C 1
ATOM 631 O O . MET A 1 82 ? 17.906 0.318 -31.102 1.00 98.56 82 MET A O 1
ATOM 635 N N . LEU A 1 83 ? 18.015 1.352 -29.104 1.00 98.50 83 LEU A N 1
ATOM 636 C CA . LEU A 1 83 ? 19.130 2.221 -29.462 1.00 98.50 83 LEU A CA 1
ATOM 637 C C . LEU A 1 83 ? 20.396 1.405 -29.753 1.00 98.50 83 LEU A C 1
ATOM 639 O O . LEU A 1 83 ? 21.024 1.618 -30.786 1.00 98.50 83 LEU A O 1
ATOM 643 N N . ALA A 1 84 ? 20.733 0.441 -28.891 1.00 98.50 84 ALA A N 1
ATOM 644 C CA . ALA A 1 84 ? 21.876 -0.447 -29.092 1.00 98.50 84 ALA A CA 1
ATOM 645 C C . ALA A 1 84 ? 21.763 -1.210 -30.421 1.00 98.50 84 ALA A C 1
ATOM 647 O O . ALA A 1 84 ? 22.671 -1.141 -31.243 1.00 98.50 84 ALA A O 1
ATOM 648 N N . LYS A 1 85 ? 20.598 -1.812 -30.703 1.00 98.44 85 LYS A N 1
ATOM 649 C CA . LYS A 1 85 ? 20.348 -2.504 -31.981 1.00 98.44 85 LYS A CA 1
ATOM 650 C C . LYS A 1 85 ? 20.507 -1.588 -33.194 1.00 98.44 85 LYS A C 1
ATOM 652 O O . LYS A 1 85 ? 21.001 -2.027 -34.231 1.00 98.44 85 LYS A O 1
ATOM 657 N N . ALA A 1 86 ? 20.079 -0.329 -33.091 1.00 98.44 86 ALA A N 1
ATOM 658 C CA . ALA A 1 86 ? 20.242 0.637 -34.173 1.00 98.44 86 ALA A CA 1
ATOM 659 C C . ALA A 1 86 ? 21.725 0.949 -34.435 1.00 98.44 86 ALA A C 1
ATOM 661 O O . ALA A 1 86 ? 22.136 0.975 -35.596 1.00 98.44 86 ALA A O 1
ATOM 662 N N . TYR A 1 87 ? 22.527 1.130 -33.380 1.00 98.06 87 TYR A N 1
ATOM 663 C CA . TYR A 1 87 ? 23.972 1.334 -33.504 1.00 98.06 87 TYR A CA 1
ATOM 664 C C . TYR A 1 87 ? 24.689 0.104 -34.056 1.00 98.06 87 TYR A C 1
ATOM 666 O O . TYR A 1 87 ? 25.481 0.250 -34.985 1.00 98.06 87 TYR A O 1
ATOM 674 N N . ASP A 1 88 ? 24.371 -1.093 -33.561 1.00 98.31 88 ASP A N 1
ATOM 675 C CA . ASP A 1 88 ? 24.945 -2.343 -34.069 1.00 98.31 88 ASP A CA 1
ATOM 676 C C . ASP A 1 88 ? 24.657 -2.499 -35.566 1.00 98.31 88 ASP A C 1
ATOM 678 O O . ASP A 1 88 ? 25.554 -2.787 -36.357 1.00 98.31 88 ASP A O 1
ATOM 682 N N . ARG A 1 89 ? 23.418 -2.210 -35.989 1.00 97.88 89 ARG A N 1
ATOM 683 C CA . ARG A 1 89 ? 23.031 -2.269 -37.402 1.00 97.88 89 ARG A CA 1
ATOM 684 C C . ARG A 1 89 ? 23.711 -1.195 -38.250 1.00 97.88 89 ARG A C 1
ATOM 686 O O . ARG A 1 89 ? 24.029 -1.451 -39.410 1.00 97.88 89 ARG A O 1
ATOM 693 N N . ALA A 1 90 ? 23.905 0.009 -37.715 1.00 97.12 90 ALA A N 1
ATOM 694 C CA . ALA A 1 90 ? 24.642 1.066 -38.403 1.00 97.12 90 ALA A CA 1
ATOM 695 C C . ALA A 1 90 ? 26.118 0.684 -38.575 1.00 97.12 90 ALA A C 1
ATOM 697 O O . ALA A 1 90 ? 26.658 0.838 -39.667 1.00 97.12 90 ALA A O 1
ATOM 698 N N . MET A 1 91 ? 26.736 0.123 -37.532 1.00 97.06 91 MET A N 1
ATOM 699 C CA . MET A 1 91 ? 28.106 -0.379 -37.574 1.00 97.06 91 MET A CA 1
ATOM 700 C C . MET A 1 91 ? 28.250 -1.487 -38.615 1.00 97.06 91 MET A C 1
ATOM 702 O O . MET A 1 91 ? 29.121 -1.401 -39.469 1.00 97.06 91 MET A O 1
ATOM 706 N N . GLU A 1 92 ? 27.358 -2.479 -38.598 1.00 97.19 92 GLU A N 1
ATOM 707 C CA . GLU A 1 92 ? 27.344 -3.566 -39.580 1.00 97.19 92 GLU A CA 1
ATOM 708 C C . GLU A 1 92 ? 27.242 -3.032 -41.013 1.00 97.19 92 GLU A C 1
ATOM 710 O O . GLU A 1 92 ? 27.970 -3.479 -41.894 1.00 97.19 92 GLU A O 1
ATOM 715 N N . ARG A 1 93 ? 26.374 -2.044 -41.261 1.00 95.75 93 ARG A N 1
ATOM 716 C CA . ARG A 1 93 ? 26.261 -1.403 -42.580 1.00 95.75 93 ARG A CA 1
ATOM 717 C C . ARG A 1 93 ? 27.547 -0.695 -42.989 1.00 95.75 93 ARG A C 1
ATOM 719 O O . ARG A 1 93 ? 27.968 -0.856 -44.124 1.00 95.75 93 ARG A O 1
ATOM 726 N N . LEU A 1 94 ? 28.159 0.065 -42.083 1.00 94.25 94 LEU A N 1
ATOM 727 C CA . LEU A 1 94 ? 29.399 0.794 -42.359 1.00 94.25 94 LEU A CA 1
ATOM 728 C C . LEU A 1 94 ? 30.569 -0.151 -42.649 1.00 94.25 94 LEU A C 1
ATOM 730 O O . LEU A 1 94 ? 31.351 0.113 -43.558 1.00 94.25 94 LEU A O 1
ATOM 734 N N . THR A 1 95 ? 30.686 -1.254 -41.908 1.00 94.06 95 THR A N 1
ATOM 735 C CA . THR A 1 95 ? 31.784 -2.221 -42.071 1.00 94.06 95 THR A CA 1
ATOM 736 C C . THR A 1 95 ? 31.586 -3.182 -43.240 1.00 94.06 95 THR A C 1
ATOM 738 O O . THR A 1 95 ? 32.534 -3.859 -43.628 1.00 94.06 95 THR A O 1
ATOM 741 N N . SER A 1 96 ? 30.382 -3.238 -43.816 1.00 95.19 96 SER A N 1
ATOM 742 C CA . SER A 1 96 ? 30.054 -4.062 -44.987 1.00 95.19 96 SER A CA 1
ATOM 743 C C . SER A 1 96 ? 29.877 -3.257 -46.280 1.00 95.19 96 SER A C 1
ATOM 745 O O . SER A 1 96 ? 29.390 -3.804 -47.271 1.00 95.19 96 SER A O 1
ATOM 747 N N . LEU A 1 97 ? 30.269 -1.976 -46.293 1.00 95.69 97 LEU A N 1
ATOM 748 C CA . LEU A 1 97 ? 30.189 -1.140 -47.491 1.00 95.69 97 LEU A CA 1
ATOM 749 C C . LEU A 1 97 ? 31.048 -1.718 -48.629 1.00 95.69 97 LEU A C 1
ATOM 751 O O . LEU A 1 97 ? 32.217 -2.036 -48.406 1.00 95.69 97 LEU A O 1
ATOM 755 N N . PRO A 1 98 ? 30.513 -1.801 -49.861 1.00 95.25 98 PRO A N 1
ATOM 756 C CA . PRO A 1 98 ? 31.321 -2.095 -51.038 1.00 95.25 98 PRO A CA 1
ATOM 757 C C . PRO A 1 98 ? 32.407 -1.034 -51.248 1.00 95.25 98 PRO A C 1
ATOM 759 O O . PRO A 1 98 ? 32.161 0.149 -51.009 1.00 95.25 98 PRO A O 1
ATOM 762 N N . ASP A 1 99 ? 33.562 -1.431 -51.789 1.00 93.00 99 ASP A N 1
ATOM 763 C CA . ASP A 1 99 ? 34.731 -0.556 -51.980 1.00 93.00 99 ASP A CA 1
ATOM 764 C C . ASP A 1 99 ? 34.388 0.796 -52.626 1.00 93.00 99 ASP A C 1
ATOM 766 O O . ASP A 1 99 ? 34.857 1.836 -52.174 1.00 93.00 99 ASP A O 1
ATOM 770 N N . GLY A 1 100 ? 33.529 0.812 -53.651 1.00 92.44 100 GLY A N 1
ATOM 771 C CA . GLY A 1 100 ? 33.123 2.051 -54.323 1.00 92.44 100 GLY A CA 1
ATOM 772 C C . GLY A 1 100 ? 32.338 3.016 -53.424 1.00 92.44 100 GLY A C 1
ATOM 773 O O . GLY A 1 100 ? 32.584 4.221 -53.446 1.00 92.44 100 GLY A O 1
ATOM 774 N N . GLU A 1 101 ? 31.422 2.496 -52.604 1.00 93.31 101 GLU A N 1
ATOM 775 C CA . GLU A 1 101 ? 30.651 3.299 -51.644 1.00 93.31 101 GLU A CA 1
ATOM 776 C C . GLU A 1 101 ? 31.523 3.736 -50.462 1.00 93.31 101 GLU A C 1
ATOM 778 O O . GLU A 1 101 ? 31.416 4.869 -49.995 1.00 93.31 101 GLU A O 1
ATOM 783 N N . TYR A 1 102 ? 32.432 2.866 -50.019 1.00 92.50 102 TYR A N 1
ATOM 784 C CA . TYR A 1 102 ? 33.391 3.158 -48.960 1.00 92.50 102 TYR A CA 1
ATOM 785 C C . TYR A 1 102 ? 34.373 4.271 -49.359 1.00 92.50 102 TYR A C 1
ATOM 787 O O . TYR A 1 102 ? 34.573 5.221 -48.603 1.00 92.50 102 TYR A O 1
ATOM 795 N N . VAL A 1 103 ? 34.929 4.214 -50.575 1.00 93.50 103 VAL A N 1
ATOM 796 C CA . VAL A 1 103 ? 35.789 5.277 -51.123 1.00 93.50 103 VAL A CA 1
ATOM 797 C C . VAL A 1 103 ? 35.020 6.593 -51.237 1.00 93.50 103 VAL A C 1
ATOM 799 O O . VAL A 1 103 ? 35.546 7.638 -50.857 1.00 93.50 103 VAL A O 1
ATOM 802 N N . GLY A 1 104 ? 33.766 6.556 -51.702 1.00 94.50 104 GLY A N 1
ATOM 803 C CA . GLY A 1 104 ? 32.907 7.741 -51.759 1.00 94.50 104 GLY A CA 1
ATOM 804 C C . GLY A 1 104 ? 32.665 8.368 -50.382 1.00 94.50 104 GLY A C 1
ATOM 805 O O . GLY A 1 104 ? 32.773 9.586 -50.234 1.00 94.50 104 GLY A O 1
ATOM 806 N N . LEU A 1 105 ? 32.405 7.540 -49.365 1.00 93.12 105 LEU A N 1
ATOM 807 C CA . LEU A 1 105 ? 32.258 7.980 -47.976 1.00 93.12 105 LEU A CA 1
ATOM 808 C C . LEU A 1 105 ? 33.540 8.645 -47.454 1.00 93.12 105 LEU A C 1
ATOM 810 O O . LEU A 1 105 ? 33.476 9.751 -46.920 1.00 93.12 105 LEU A O 1
ATOM 814 N N . LEU A 1 106 ? 34.700 8.002 -47.623 1.00 92.81 106 LEU A N 1
ATOM 815 C CA . LEU A 1 106 ? 35.985 8.546 -47.172 1.00 92.81 106 LEU A CA 1
ATOM 816 C C . LEU A 1 106 ? 36.341 9.859 -47.875 1.00 92.81 106 LEU A C 1
ATOM 818 O O . LEU A 1 106 ? 36.785 10.797 -47.217 1.00 92.81 106 LEU A O 1
ATOM 822 N N . ALA A 1 107 ? 36.112 9.950 -49.186 1.00 92.50 107 ALA A N 1
ATOM 823 C CA . ALA A 1 107 ? 36.342 11.176 -49.945 1.00 92.50 107 ALA A CA 1
ATOM 824 C C . ALA A 1 107 ? 35.450 12.325 -49.448 1.00 92.50 107 ALA A C 1
ATOM 826 O O . ALA A 1 107 ? 35.926 13.448 -49.289 1.00 92.50 107 ALA A O 1
ATOM 827 N N . GLY A 1 108 ? 34.177 12.040 -49.149 1.00 93.19 108 GLY A N 1
ATOM 828 C CA . GLY A 1 108 ? 33.257 13.011 -48.553 1.00 93.19 108 GLY A CA 1
ATOM 829 C C . GLY A 1 108 ? 33.724 13.499 -47.181 1.00 93.19 108 GLY A C 1
ATOM 830 O O . GLY A 1 108 ? 33.803 14.704 -46.957 1.00 93.19 108 GLY A O 1
ATOM 831 N N . LEU A 1 109 ? 34.108 12.576 -46.292 1.00 93.50 109 LEU A N 1
ATOM 832 C CA . LEU A 1 109 ? 34.629 12.912 -44.961 1.00 93.50 109 LEU A CA 1
ATOM 833 C C . LEU A 1 109 ? 35.930 13.727 -45.036 1.00 93.50 109 LEU A C 1
ATOM 835 O O . LEU A 1 109 ? 36.097 14.682 -44.281 1.00 93.50 109 LEU A O 1
ATOM 839 N N . ALA A 1 110 ? 36.840 13.388 -45.953 1.00 91.81 110 ALA A N 1
ATOM 840 C CA . ALA A 1 110 ? 38.081 14.133 -46.167 1.00 91.81 110 ALA A CA 1
ATOM 841 C C . ALA A 1 110 ? 37.818 15.556 -46.687 1.00 91.81 110 ALA A C 1
ATOM 843 O O . ALA A 1 110 ? 38.465 16.504 -46.243 1.00 91.81 110 ALA A O 1
ATOM 844 N N . ALA A 1 111 ? 36.843 15.719 -47.585 1.00 90.69 111 ALA A N 1
ATOM 845 C CA . ALA A 1 111 ? 36.432 17.027 -48.083 1.00 90.69 111 ALA A CA 1
ATOM 846 C C . ALA A 1 111 ? 35.749 17.878 -46.999 1.00 90.69 111 ALA A C 1
ATOM 848 O O . ALA A 1 111 ? 35.961 19.084 -46.955 1.00 90.69 111 ALA A O 1
ATOM 849 N N . GLU A 1 112 ? 34.960 17.273 -46.108 1.00 92.06 112 GLU A N 1
ATOM 850 C CA . GLU A 1 112 ? 34.319 17.982 -44.992 1.00 92.06 112 GLU A CA 1
ATOM 851 C C . GLU A 1 112 ? 35.328 18.389 -43.905 1.00 92.06 112 GLU A C 1
ATOM 853 O O . GLU A 1 112 ? 35.218 19.463 -43.318 1.00 92.06 112 GLU A O 1
ATOM 858 N N . ALA A 1 113 ? 36.347 17.560 -43.668 1.00 90.00 113 ALA A N 1
ATOM 859 C CA . ALA A 1 113 ? 37.427 17.853 -42.727 1.00 90.00 113 ALA A CA 1
ATOM 860 C C . ALA A 1 113 ? 38.473 18.851 -43.271 1.00 90.00 113 ALA A C 1
ATOM 862 O O . ALA A 1 113 ? 39.302 19.358 -42.509 1.00 90.00 113 ALA A O 1
ATOM 863 N N . SER A 1 114 ? 38.461 19.130 -44.577 1.00 90.25 114 SER A N 1
ATOM 864 C CA . SER A 1 114 ? 39.372 20.073 -45.228 1.00 90.25 114 SER A CA 1
ATOM 865 C C . SER A 1 114 ? 39.146 21.499 -44.716 1.00 90.25 114 SER A C 1
ATOM 867 O O . SER A 1 114 ? 38.030 22.011 -44.686 1.00 90.25 114 SER A O 1
ATOM 869 N N . SER A 1 115 ? 40.228 22.167 -44.310 1.00 85.25 115 SER A N 1
ATOM 870 C CA . SER A 1 115 ? 40.163 23.531 -43.769 1.00 85.25 115 SER A CA 1
ATOM 871 C C . SER A 1 115 ? 40.312 24.603 -44.853 1.00 85.25 115 SER A C 1
ATOM 873 O O . SER A 1 115 ? 39.823 25.720 -44.693 1.00 85.25 115 SER A O 1
ATOM 875 N N . THR A 1 116 ? 41.003 24.287 -45.951 1.00 86.56 116 THR A N 1
ATOM 876 C CA . THR A 1 116 ? 41.369 25.242 -47.011 1.00 86.56 116 THR A CA 1
ATOM 877 C C . THR A 1 116 ? 40.875 24.845 -48.404 1.00 86.56 116 THR A C 1
ATOM 879 O O . THR A 1 116 ? 40.982 25.646 -49.336 1.00 86.56 116 THR A O 1
ATOM 882 N N . GLY A 1 117 ? 40.329 23.637 -48.564 1.00 81.25 117 GLY A N 1
ATOM 883 C CA . GLY A 1 117 ? 39.869 23.082 -49.841 1.00 81.25 117 GLY A CA 1
ATOM 884 C C . GLY A 1 117 ? 40.997 22.674 -50.793 1.00 81.25 117 GLY A C 1
ATOM 885 O O . GLY A 1 117 ? 40.743 22.477 -51.980 1.00 81.25 117 GLY A O 1
ATOM 886 N N . ARG A 1 118 ? 42.247 22.623 -50.315 1.00 81.38 118 ARG A N 1
ATOM 887 C CA . ARG A 1 118 ? 43.451 22.352 -51.129 1.00 81.38 118 ARG A CA 1
ATOM 888 C C . ARG A 1 118 ? 44.356 21.272 -50.541 1.00 81.38 118 ARG A C 1
ATOM 890 O O . ARG A 1 118 ? 45.424 21.017 -51.087 1.00 81.38 118 ARG A O 1
ATOM 897 N N . GLU A 1 119 ? 43.966 20.694 -49.414 1.00 85.12 119 GLU A N 1
ATOM 898 C CA . GLU A 1 119 ? 44.665 19.587 -48.783 1.00 85.12 119 GLU A CA 1
ATOM 899 C C . GLU A 1 119 ? 44.627 18.346 -49.684 1.00 85.12 119 GLU A C 1
ATOM 901 O O . GLU A 1 119 ? 43.635 18.080 -50.362 1.00 85.12 119 GLU A O 1
ATOM 906 N N . GLU A 1 120 ? 45.718 17.583 -49.676 1.00 80.62 120 GLU A N 1
ATOM 907 C CA . GLU A 1 120 ? 45.876 16.354 -50.450 1.00 80.62 120 GLU A CA 1
ATOM 908 C C . GLU A 1 120 ? 45.892 15.151 -49.500 1.00 80.62 120 GLU A C 1
ATOM 910 O O . GLU A 1 120 ? 46.566 15.175 -48.467 1.00 80.62 120 GLU A O 1
ATOM 915 N N . VAL A 1 121 ? 45.119 14.114 -49.834 1.00 78.19 121 VAL A N 1
ATOM 916 C CA . VAL A 1 121 ? 45.102 12.843 -49.097 1.00 78.19 121 VAL A CA 1
ATOM 917 C C . VAL A 1 121 ? 46.215 11.960 -49.665 1.00 78.19 121 VAL A C 1
ATOM 919 O O . VAL A 1 121 ? 46.187 11.657 -50.857 1.00 78.19 121 VAL A O 1
ATOM 922 N N . ILE A 1 122 ? 47.189 11.584 -48.827 1.00 72.06 122 ILE A N 1
ATOM 923 C CA . ILE A 1 122 ? 48.339 10.722 -49.174 1.00 72.06 122 ILE A CA 1
ATOM 924 C C . ILE A 1 122 ? 48.050 9.273 -48.781 1.00 72.06 122 ILE A C 1
ATOM 926 O O . ILE A 1 122 ? 47.525 9.078 -47.660 1.00 72.06 122 ILE A O 1
#

Radius of gyration: 49.11 Å; chains: 1; bounding box: 99×32×126 Å

Secondary structure (DSSP, 8-state):
-HHHHHHHHHHHHHHHHHHHHHHHHHHHHHHHHHHHHHHHHHHHHHHHHHHHHHHHHHHHHHHHHHHHHHHHHHHHHHHHHHHHHHHHHHHHHHHT--HHHHHHHHHHHHHHH-SSS-----

pLDDT: mean 94.91, std 6.5, range [57.53, 98.69]

Sequence (122 aa):
MDGIEKITGRIAADTEAEIASIQAEARRQADEITARYEAQAKREAEEIAARGRRSAEERQARLASVAQLDARKLELAAKQEMLAKAYDRAMERLTSLPDGEYVGLLAGLAAEASSTGREEVI

Organism: Flavonifractor plautii (NCBI:txid292800)